Protein AF-A0A9P6ZWL8-F1 (afdb_monomer)

Foldseek 3Di:
DCVVVVVVVVVVVVVVVVPPDPPDDDPLPPQDAAAADAPPDPVCVVVLVVSLVVVCVSCVVQNVDPVSSVVSSVVRYD

pLDDT: mean 83.39, std 13.86, range [50.97, 97.31]

Sequence (78 aa):
QDQVFLHLSDTIDNLACNNRHPTSDDSKVKVREPDTFDGTEPRKLCAFFIQCKLNFQSKPRSFHTGRAKVNFAQSYLK

Solvent-accessible surface area (backbone atoms only — not comparable to full-atom values): 4844 Å² total; per-residue (Å²): 132,62,66,65,56,52,53,50,51,54,51,52,54,49,52,63,57,70,69,58,71,82,73,74,92,82,77,78,75,78,73,70,79,62,69,72,48,66,77,83,54,74,80,51,52,60,56,45,53,51,36,47,51,52,49,38,69,74,37,47,85,75,36,72,44,71,66,48,46,51,55,52,56,55,73,35,52,104

Secondary structure (DSSP, 8-state):
--HHHHHHHHHHHHHHHHT-----SS----PPPPPPB-SS-TTHHHHHHHHHHHHHHH-TTTT-SHHHHHHHHHTTB-

Radius of gyration: 16.53 Å; Cα contacts (8 Å, |Δi|>4): 38; chains: 1; bounding box: 46×25×35 Å

Nearest PDB structures (foldseek):
  7ao9-assembly1_D  TM=2.739E-01  e=3.383E+00  Homo sapiens
  7ao8-assembly1_A  TM=2.739E-01  e=3.383E+00  Homo sapiens

Structure (mmCIF, N/CA/C/O backbone):
data_AF-A0A9P6ZWL8-F1
#
_entry.id   AF-A0A9P6ZWL8-F1
#
loop_
_atom_site.group_PDB
_atom_site.id
_atom_site.type_symbol
_atom_site.label_atom_id
_atom_site.label_alt_id
_atom_site.label_comp_id
_atom_site.label_asym_id
_atom_site.label_entity_id
_atom_site.label_seq_id
_atom_site.pdbx_PDB_ins_code
_atom_site.Cartn_x
_atom_site.Cartn_y
_atom_site.Cartn_z
_atom_site.occupancy
_atom_site.B_iso_or_equiv
_atom_site.auth_seq_id
_atom_site.auth_comp_id
_atom_site.auth_asym_id
_atom_site.auth_atom_id
_atom_site.pdbx_PDB_model_num
ATOM 1 N N . GLN A 1 1 ? 36.157 -4.933 3.433 1.00 56.75 1 GLN A N 1
ATOM 2 C CA . GLN A 1 1 ? 35.846 -6.356 3.145 1.00 56.75 1 GLN A CA 1
ATOM 3 C C . GLN A 1 1 ? 34.443 -6.504 2.532 1.00 56.75 1 GLN A C 1
ATOM 5 O O . GLN A 1 1 ? 33.939 -7.612 2.412 1.00 56.75 1 GLN A O 1
ATOM 10 N N . ASP A 1 2 ? 33.841 -5.405 2.062 1.00 63.22 2 ASP A N 1
ATOM 11 C CA . ASP A 1 2 ? 32.386 -5.287 1.890 1.00 63.22 2 ASP A CA 1
ATOM 12 C C . ASP A 1 2 ? 31.916 -5.420 0.436 1.00 63.22 2 ASP A C 1
ATOM 14 O O . ASP A 1 2 ? 30.754 -5.721 0.182 1.00 63.22 2 ASP A O 1
ATOM 18 N N . GLN A 1 3 ? 32.820 -5.272 -0.539 1.00 64.62 3 GLN A N 1
ATOM 19 C CA . GLN A 1 3 ? 32.484 -5.446 -1.960 1.00 64.62 3 GLN A CA 1
ATOM 20 C C . GLN A 1 3 ? 32.149 -6.896 -2.319 1.00 64.62 3 GLN A C 1
ATOM 22 O O . GLN A 1 3 ? 31.272 -7.136 -3.144 1.00 64.62 3 GLN A O 1
ATOM 27 N N . VAL A 1 4 ? 32.818 -7.866 -1.689 1.00 77.88 4 VAL A N 1
ATOM 28 C CA . VAL A 1 4 ? 32.592 -9.293 -1.970 1.00 77.88 4 VAL A CA 1
ATOM 29 C C . VAL A 1 4 ? 31.197 -9.716 -1.512 1.00 77.88 4 VAL A C 1
ATOM 31 O O . VAL A 1 4 ? 30.526 -10.476 -2.203 1.00 77.88 4 VAL A O 1
ATOM 34 N N . PHE A 1 5 ? 30.735 -9.179 -0.380 1.00 79.50 5 PHE A N 1
ATOM 35 C CA . PHE A 1 5 ? 29.402 -9.459 0.145 1.00 79.50 5 PHE A CA 1
ATOM 36 C C . PHE A 1 5 ? 28.300 -8.865 -0.743 1.00 79.50 5 PHE A C 1
ATOM 38 O O . PHE A 1 5 ? 27.345 -9.563 -1.073 1.00 79.50 5 PHE A O 1
ATOM 45 N N . LEU A 1 6 ? 28.467 -7.614 -1.191 1.00 73.31 6 LEU A N 1
ATOM 46 C CA . LEU A 1 6 ? 27.520 -6.960 -2.102 1.00 73.31 6 LEU A CA 1
ATOM 47 C C . LEU A 1 6 ? 27.424 -7.695 -3.444 1.00 73.31 6 LEU A C 1
ATOM 49 O O . LEU A 1 6 ? 26.328 -8.005 -3.897 1.00 73.31 6 LEU A O 1
ATOM 53 N N . HIS A 1 7 ? 28.565 -8.072 -4.026 1.00 82.44 7 HIS A N 1
ATOM 54 C CA . HIS A 1 7 ? 28.594 -8.801 -5.293 1.00 82.44 7 HIS A CA 1
ATOM 55 C C . HIS A 1 7 ? 27.963 -10.195 -5.180 1.00 82.44 7 HIS A C 1
ATOM 57 O O . HIS A 1 7 ? 27.270 -10.648 -6.092 1.00 82.44 7 HIS A O 1
ATOM 63 N N . LEU A 1 8 ? 28.167 -10.878 -4.049 1.00 85.69 8 LEU A N 1
ATOM 64 C CA . LEU A 1 8 ? 27.536 -12.169 -3.801 1.00 85.69 8 LEU A CA 1
ATOM 65 C C . LEU A 1 8 ? 26.015 -12.028 -3.669 1.00 85.69 8 LEU A C 1
ATOM 67 O O . LEU A 1 8 ? 25.286 -12.819 -4.266 1.00 85.69 8 LEU A O 1
ATOM 71 N N . SER A 1 9 ? 25.545 -11.011 -2.943 1.00 83.69 9 SER A N 1
ATOM 72 C CA . SER A 1 9 ? 24.114 -10.740 -2.785 1.00 83.69 9 SER A CA 1
ATOM 73 C C . SER A 1 9 ? 23.455 -10.436 -4.135 1.00 83.69 9 SER A C 1
ATOM 75 O O . SER A 1 9 ? 22.466 -11.077 -4.485 1.00 83.69 9 SER A O 1
ATOM 77 N N . ASP A 1 10 ? 24.071 -9.572 -4.948 1.00 83.94 10 ASP A N 1
ATOM 78 C CA . ASP A 1 10 ? 23.587 -9.229 -6.293 1.00 83.94 10 ASP A CA 1
ATOM 79 C C . ASP A 1 10 ? 23.553 -10.442 -7.232 1.00 83.94 10 ASP A C 1
ATOM 81 O O . ASP A 1 10 ? 22.643 -10.595 -8.052 1.00 83.94 10 ASP A O 1
ATOM 85 N N . THR A 1 11 ? 24.541 -11.333 -7.119 1.00 86.25 11 THR A N 1
ATOM 86 C CA . THR A 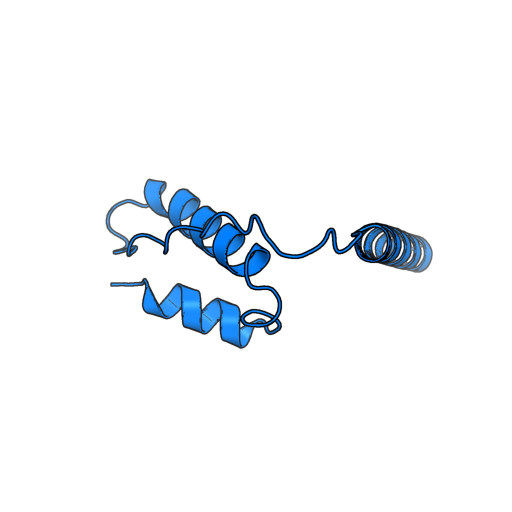1 11 ? 24.607 -12.548 -7.942 1.00 86.25 11 THR A CA 1
ATOM 87 C C . THR A 1 11 ? 23.494 -13.529 -7.567 1.00 86.25 11 THR A C 1
ATOM 89 O O . THR A 1 11 ? 22.864 -14.115 -8.450 1.00 86.25 11 THR A O 1
ATOM 92 N N . ILE A 1 12 ? 23.214 -13.688 -6.269 1.00 84.56 12 ILE A N 1
ATOM 93 C CA . ILE A 1 12 ? 22.137 -14.552 -5.765 1.00 84.56 12 ILE A CA 1
ATOM 94 C C . ILE A 1 12 ? 20.767 -13.997 -6.170 1.00 84.56 12 ILE A C 1
ATOM 96 O O . ILE A 1 12 ? 19.92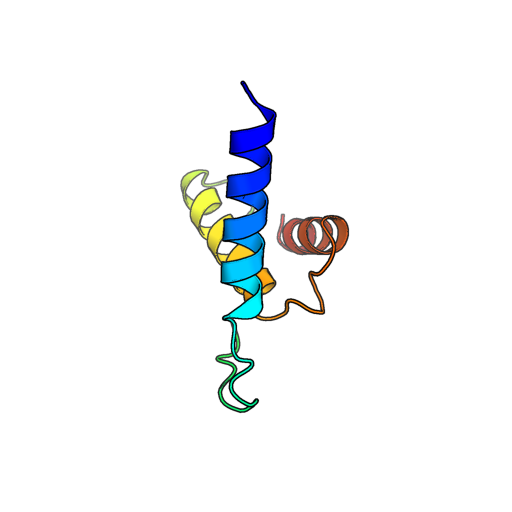3 -14.754 -6.657 1.00 84.56 12 ILE A O 1
ATOM 100 N N . ASP A 1 13 ? 20.561 -12.686 -6.039 1.00 81.94 13 ASP A N 1
ATOM 101 C CA . ASP A 1 13 ? 19.314 -12.029 -6.434 1.00 81.94 13 ASP A CA 1
ATOM 102 C C . ASP A 1 13 ? 19.066 -12.144 -7.947 1.00 81.94 13 ASP A C 1
ATOM 104 O O . ASP A 1 13 ? 17.950 -12.464 -8.374 1.00 81.94 13 ASP A O 1
ATOM 108 N N . ASN A 1 14 ? 20.107 -11.983 -8.771 1.00 79.62 14 ASN A N 1
ATOM 109 C CA . ASN A 1 14 ? 20.011 -12.176 -10.220 1.00 79.62 14 ASN A CA 1
ATOM 110 C C . ASN A 1 14 ? 19.718 -13.630 -10.606 1.00 79.62 14 ASN A C 1
ATOM 112 O O . ASN A 1 14 ? 18.876 -13.878 -11.472 1.00 79.62 14 ASN A O 1
ATOM 116 N N . LEU A 1 15 ? 20.361 -14.603 -9.955 1.00 79.12 15 LEU A N 1
ATOM 117 C CA . LEU A 1 15 ? 20.091 -16.023 -10.188 1.00 79.12 15 LEU A CA 1
ATOM 118 C C . LEU A 1 15 ? 18.633 -16.372 -9.847 1.00 79.12 15 LEU A C 1
ATOM 120 O O . LEU A 1 15 ? 17.953 -17.051 -10.620 1.00 79.12 15 LEU A O 1
ATOM 124 N N . ALA A 1 16 ? 18.134 -15.870 -8.715 1.00 75.75 16 ALA A N 1
ATOM 125 C CA . ALA A 1 16 ? 16.758 -16.081 -8.278 1.00 75.75 16 ALA A CA 1
ATOM 126 C C . ALA A 1 16 ? 1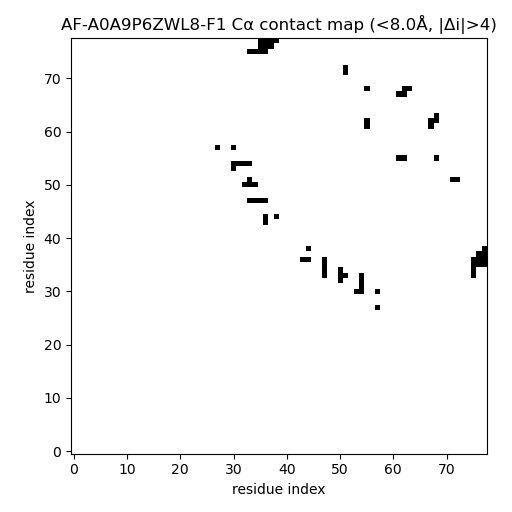5.731 -15.443 -9.230 1.00 75.75 16 ALA A C 1
ATOM 128 O O . ALA A 1 16 ? 14.635 -15.981 -9.406 1.00 75.75 16 ALA A O 1
ATOM 129 N N . CYS A 1 17 ? 16.075 -14.317 -9.862 1.00 71.00 17 CYS A N 1
ATOM 130 C CA . CYS A 1 17 ? 15.227 -13.668 -10.859 1.00 71.00 17 CYS A CA 1
ATOM 131 C C . CYS A 1 17 ? 15.235 -14.407 -12.203 1.00 71.00 17 CYS A C 1
ATOM 133 O O . CYS A 1 17 ? 14.168 -14.604 -12.785 1.00 71.00 17 CYS A O 1
ATOM 135 N N . ASN A 1 18 ? 16.401 -14.863 -12.668 1.00 67.25 18 ASN A N 1
ATOM 136 C CA . ASN A 1 18 ? 16.552 -15.516 -13.972 1.00 67.25 18 ASN A CA 1
ATOM 137 C C . ASN A 1 18 ? 15.943 -16.926 -14.014 1.00 67.25 18 ASN A C 1
ATOM 139 O O . ASN A 1 18 ? 15.429 -17.338 -15.049 1.00 67.25 18 ASN A O 1
ATOM 143 N N . ASN A 1 19 ? 15.921 -17.644 -12.885 1.00 65.31 19 ASN A N 1
ATOM 144 C CA . ASN A 1 19 ? 15.282 -18.962 -12.789 1.00 65.31 19 ASN A CA 1
ATOM 145 C C . ASN A 1 19 ? 13.754 -18.914 -12.622 1.00 65.31 19 ASN A C 1
ATOM 147 O O . ASN A 1 19 ? 13.113 -19.965 -12.538 1.00 65.31 19 ASN A O 1
ATOM 151 N N . ARG A 1 20 ? 13.129 -17.728 -12.601 1.00 62.25 20 ARG A N 1
ATOM 152 C CA . ARG A 1 20 ? 11.669 -17.629 -12.720 1.00 62.25 20 ARG A CA 1
ATOM 153 C C . ARG A 1 20 ? 11.275 -17.875 -14.166 1.00 62.25 20 ARG A C 1
ATOM 155 O O . ARG A 1 20 ? 11.070 -16.946 -14.939 1.00 62.25 20 ARG A O 1
ATOM 162 N N . HIS A 1 21 ? 11.137 -19.149 -14.506 1.00 54.94 21 HIS A N 1
ATOM 163 C CA . HIS A 1 21 ? 10.417 -19.574 -15.692 1.00 54.94 21 HIS A CA 1
ATOM 164 C C . HIS A 1 21 ? 9.044 -18.876 -15.690 1.00 54.94 21 HIS A C 1
ATOM 166 O O . HIS A 1 21 ? 8.275 -19.070 -14.742 1.00 54.94 21 HIS A O 1
ATOM 172 N N . PRO A 1 22 ? 8.692 -18.066 -16.704 1.00 52.88 22 PRO A N 1
ATOM 173 C CA . PRO A 1 22 ? 7.314 -17.662 -16.898 1.00 52.88 22 PRO A CA 1
ATOM 174 C C . PRO A 1 22 ? 6.597 -18.906 -17.416 1.00 52.88 22 PRO A C 1
ATOM 176 O O . PRO A 1 22 ? 6.536 -19.159 -18.616 1.00 52.88 22 PRO A O 1
ATOM 179 N N . THR A 1 23 ? 6.172 -19.788 -16.512 1.00 50.97 23 THR A N 1
ATOM 180 C CA . THR A 1 23 ? 5.211 -20.818 -16.888 1.00 50.97 23 THR A CA 1
ATOM 181 C C . THR A 1 23 ? 3.961 -20.093 -17.365 1.00 50.97 23 THR A C 1
ATOM 183 O O . THR A 1 23 ? 3.493 -19.137 -16.747 1.00 50.97 23 THR A O 1
ATOM 186 N N . SER A 1 24 ? 3.541 -20.511 -18.551 1.00 51.03 24 SER A N 1
ATOM 187 C CA . SER A 1 24 ? 2.458 -19.975 -19.358 1.00 51.03 24 SER A CA 1
ATOM 188 C C . SER A 1 24 ? 1.238 -19.540 -18.533 1.00 51.03 24 SER A C 1
ATOM 190 O O . SER A 1 24 ? 0.842 -20.207 -17.576 1.00 51.03 24 SER A O 1
ATOM 192 N N . ASP A 1 25 ? 0.672 -18.396 -18.917 1.00 60.81 25 ASP A N 1
ATOM 193 C CA . ASP A 1 25 ? -0.658 -17.930 -18.527 1.00 60.81 25 ASP A CA 1
ATOM 194 C C . ASP A 1 25 ? -1.685 -19.068 -18.662 1.00 60.81 25 ASP A C 1
ATOM 196 O O . ASP A 1 25 ? -1.884 -19.536 -19.774 1.00 60.81 25 ASP A O 1
ATOM 200 N N . ASP A 1 26 ? -2.311 -19.506 -17.558 1.00 51.59 26 ASP A N 1
ATOM 201 C CA . ASP A 1 26 ? -3.780 -19.712 -17.505 1.00 51.59 26 ASP A CA 1
ATOM 202 C C . ASP A 1 26 ? -4.357 -20.196 -16.162 1.00 51.59 26 ASP A C 1
ATOM 204 O O . ASP A 1 26 ? -5.555 -20.439 -16.033 1.00 51.59 26 ASP A O 1
ATOM 208 N N . SER A 1 27 ? -3.564 -20.259 -15.092 1.00 51.62 27 SER A N 1
ATOM 209 C CA . SER A 1 27 ? -4.106 -20.461 -13.740 1.00 51.62 27 SER A CA 1
ATOM 210 C C . SER A 1 27 ? -3.623 -19.381 -12.778 1.00 51.62 27 SER A C 1
ATOM 212 O O . SER A 1 27 ? -3.081 -19.660 -11.707 1.00 51.62 27 SER A O 1
ATOM 214 N N . LYS A 1 28 ? -3.791 -18.107 -13.153 1.00 59.72 28 LYS A N 1
ATOM 215 C CA . LYS A 1 28 ? -3.635 -17.002 -12.200 1.00 59.72 28 LYS A CA 1
ATOM 216 C C . LYS A 1 28 ? -4.781 -17.088 -11.198 1.00 59.72 28 LYS A C 1
ATOM 218 O O . LYS A 1 28 ? -5.853 -16.535 -11.432 1.00 59.72 28 LYS A O 1
ATOM 223 N N . VAL A 1 29 ? -4.558 -17.790 -10.084 1.00 60.75 29 VAL A N 1
ATOM 224 C CA . VAL A 1 29 ? -5.437 -17.715 -8.912 1.00 60.75 29 VAL A CA 1
ATOM 225 C C . VAL A 1 29 ? -5.619 -16.234 -8.607 1.00 60.75 29 VAL A C 1
ATOM 227 O O . VAL A 1 29 ? -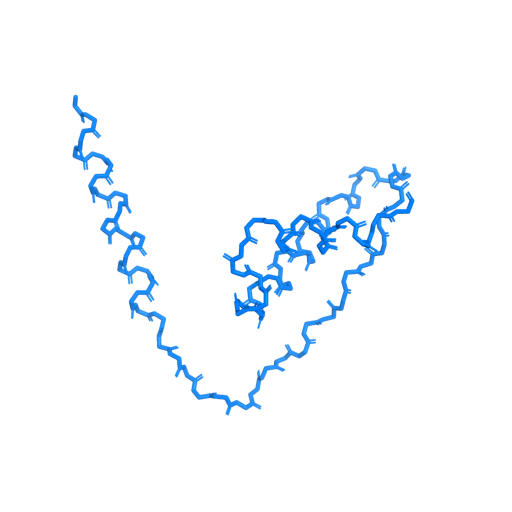4.657 -15.516 -8.326 1.00 60.75 29 VAL A O 1
ATOM 230 N N . LYS A 1 30 ? -6.852 -15.756 -8.770 1.00 70.31 30 LYS A N 1
ATOM 231 C CA . LYS A 1 30 ? -7.194 -14.348 -8.607 1.00 70.31 30 LYS A CA 1
ATOM 232 C C . LYS A 1 30 ? -6.993 -14.023 -7.131 1.00 70.31 30 LYS A C 1
ATOM 234 O O . LYS A 1 30 ? -7.792 -14.430 -6.292 1.00 70.31 30 LYS A O 1
ATOM 239 N N . VAL A 1 31 ? -5.875 -13.375 -6.805 1.00 80.50 31 VAL A N 1
ATOM 240 C CA . VAL A 1 31 ? -5.584 -12.976 -5.426 1.00 80.50 31 VAL A CA 1
ATOM 241 C C . VAL A 1 31 ? -6.707 -12.052 -4.968 1.00 80.50 31 VAL A C 1
ATOM 243 O O . VAL A 1 31 ? -7.028 -11.078 -5.652 1.00 80.50 31 VAL A O 1
ATOM 246 N N . ARG A 1 32 ? -7.332 -12.405 -3.841 1.00 82.88 32 ARG A N 1
ATOM 247 C CA . ARG A 1 32 ? -8.367 -11.594 -3.200 1.00 82.88 32 ARG A CA 1
ATOM 248 C C . ARG A 1 32 ? -7.776 -10.229 -2.835 1.00 82.88 32 ARG A C 1
ATOM 250 O O . ARG A 1 32 ? -6.620 -10.134 -2.412 1.00 82.88 32 ARG A O 1
ATOM 257 N N . GLU A 1 33 ? -8.562 -9.177 -3.026 1.00 87.50 33 GLU A N 1
ATOM 258 C CA . GLU A 1 33 ? -8.172 -7.834 -2.601 1.00 87.50 33 GLU A CA 1
ATOM 259 C C . GLU A 1 33 ? -7.970 -7.782 -1.076 1.00 87.50 33 GLU A C 1
ATOM 261 O O . GLU A 1 33 ? -8.608 -8.558 -0.356 1.00 87.50 33 GLU A O 1
ATOM 266 N N . PRO A 1 34 ? -7.054 -6.934 -0.572 1.00 90.25 34 PRO A N 1
ATOM 267 C CA . PRO A 1 34 ? -6.849 -6.783 0.862 1.00 90.25 34 PRO A CA 1
ATOM 268 C C . PRO A 1 34 ? -8.122 -6.328 1.573 1.00 90.25 34 PRO A C 1
ATOM 270 O O . PRO A 1 34 ?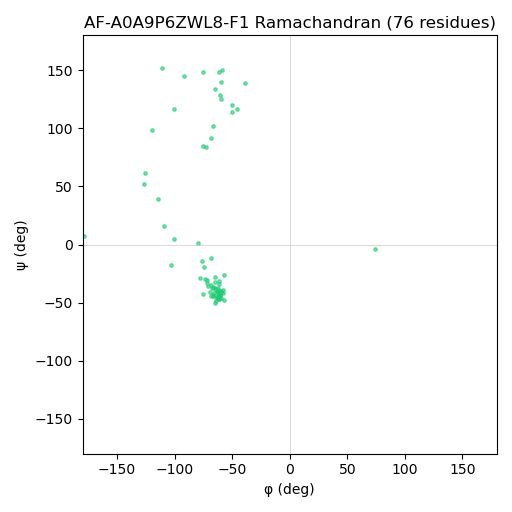 -8.931 -5.586 1.018 1.00 90.25 34 PRO A O 1
ATOM 273 N N . ASP A 1 35 ? -8.271 -6.727 2.830 1.00 90.81 35 ASP A N 1
ATOM 274 C CA . ASP A 1 35 ? -9.273 -6.131 3.702 1.00 90.81 35 ASP A CA 1
ATOM 275 C C . ASP A 1 35 ? -8.792 -4.736 4.141 1.00 90.81 35 ASP A C 1
ATOM 277 O O . ASP A 1 35 ? -7.590 -4.490 4.284 1.00 90.81 35 ASP A O 1
ATOM 281 N N . THR A 1 36 ? -9.724 -3.806 4.359 1.00 93.88 36 THR A N 1
ATOM 282 C CA . THR A 1 36 ? -9.379 -2.462 4.837 1.00 93.88 36 THR A CA 1
ATOM 283 C C . THR A 1 36 ? -8.792 -2.528 6.249 1.00 93.88 36 THR A C 1
ATOM 285 O O . THR A 1 36 ? -9.361 -3.176 7.129 1.00 93.88 36 THR A O 1
ATOM 288 N N . PHE A 1 37 ? -7.684 -1.828 6.485 1.00 94.06 37 PHE A N 1
ATOM 289 C CA . PHE A 1 37 ? -7.075 -1.687 7.803 1.00 94.06 37 PHE A CA 1
ATOM 290 C C . PHE A 1 37 ? -7.438 -0.328 8.411 1.00 94.06 37 PHE A C 1
ATOM 292 O O . PHE A 1 37 ? -7.066 0.717 7.884 1.00 94.06 37 PHE A O 1
ATOM 299 N N . ASP A 1 38 ? -8.164 -0.348 9.527 1.00 93.19 38 ASP A N 1
ATOM 300 C CA . ASP A 1 38 ? -8.670 0.842 10.231 1.00 93.19 38 ASP A CA 1
ATOM 301 C C . ASP A 1 38 ? -7.830 1.232 11.463 1.00 93.19 38 ASP A C 1
ATOM 303 O O . ASP A 1 38 ? -8.196 2.127 12.219 1.00 93.19 38 ASP A O 1
ATOM 307 N N . GLY A 1 39 ? -6.714 0.539 11.713 1.00 90.69 39 GLY A N 1
ATOM 308 C CA . GLY A 1 39 ? -5.839 0.821 12.852 1.00 90.69 39 GLY A CA 1
ATOM 309 C C . GLY A 1 39 ? -6.364 0.371 14.220 1.00 90.69 39 GLY A C 1
ATOM 310 O O . GLY A 1 39 ? -5.626 0.478 15.198 1.00 90.69 39 GLY A O 1
ATOM 311 N N . THR A 1 40 ? -7.584 -0.168 14.318 1.00 92.75 40 THR A N 1
ATOM 312 C CA . THR A 1 40 ? -8.205 -0.527 15.609 1.00 92.75 40 THR A CA 1
ATOM 313 C C . THR A 1 40 ? -7.556 -1.745 16.262 1.00 92.75 40 THR A C 1
ATOM 315 O O . THR A 1 40 ? -7.391 -1.805 17.480 1.00 92.75 40 THR A O 1
ATOM 318 N N . GLU A 1 41 ? -7.137 -2.710 15.444 1.00 93.00 41 GLU A N 1
ATOM 319 C CA . GLU A 1 41 ? -6.526 -3.957 15.888 1.00 93.00 41 GLU A CA 1
ATOM 320 C C . GLU A 1 41 ? -5.101 -4.102 15.333 1.00 93.00 41 GLU A C 1
ATOM 322 O O . GLU A 1 41 ? -4.910 -4.606 14.221 1.00 93.00 41 GLU A O 1
ATOM 327 N N . PRO A 1 42 ? -4.059 -3.769 16.116 1.00 88.69 42 PRO A N 1
ATOM 328 C CA . PRO A 1 42 ? -2.664 -3.860 15.671 1.00 88.69 42 PRO A CA 1
ATOM 329 C C . PRO A 1 42 ? -2.248 -5.258 15.195 1.00 88.69 42 PRO A C 1
ATOM 331 O O . PRO A 1 42 ? -1.372 -5.401 14.346 1.00 88.69 42 PRO A O 1
ATOM 334 N N . ARG A 1 43 ? -2.905 -6.313 15.696 1.00 90.31 43 ARG A N 1
ATOM 335 C CA . ARG A 1 43 ? -2.661 -7.703 15.273 1.00 90.31 43 ARG A CA 1
ATOM 336 C C . ARG A 1 43 ? -3.029 -7.941 13.802 1.00 90.31 43 ARG A C 1
ATOM 338 O O . ARG A 1 43 ? -2.405 -8.780 13.156 1.00 90.31 43 ARG A O 1
ATOM 345 N N . LYS A 1 44 ? -3.987 -7.182 13.256 1.00 90.75 44 LYS A N 1
ATOM 346 C CA . LYS A 1 44 ? -4.404 -7.262 11.846 1.00 90.75 44 LYS A CA 1
ATOM 347 C C . LYS A 1 44 ? -3.418 -6.586 10.892 1.00 90.75 44 LYS A C 1
ATOM 349 O O . LYS A 1 44 ? -3.448 -6.878 9.700 1.00 90.75 44 LYS A O 1
ATOM 354 N N . LEU A 1 45 ? -2.490 -5.768 11.397 1.00 92.81 45 LEU A N 1
ATOM 355 C CA . LEU A 1 45 ? -1.483 -5.092 10.575 1.00 92.81 45 LEU A CA 1
ATOM 356 C C . LEU A 1 45 ? -0.599 -6.090 9.810 1.00 92.81 45 LEU A C 1
ATOM 358 O O . LEU A 1 45 ? -0.307 -5.904 8.630 1.00 92.81 45 LEU A O 1
ATOM 362 N N . CYS A 1 46 ? -0.206 -7.185 10.466 1.00 93.00 46 CYS A N 1
ATOM 363 C CA . CYS A 1 46 ? 0.581 -8.236 9.824 1.00 93.00 46 CYS A CA 1
ATOM 364 C C . CYS A 1 46 ? -0.200 -8.895 8.674 1.00 93.00 46 CYS A C 1
ATOM 366 O O . CYS A 1 46 ? 0.327 -9.050 7.571 1.00 93.00 46 CYS A O 1
ATOM 368 N N . ALA A 1 47 ? -1.480 -9.208 8.899 1.00 93.00 47 ALA A N 1
ATOM 369 C CA . ALA A 1 47 ? -2.352 -9.777 7.874 1.00 93.00 47 ALA A CA 1
ATOM 370 C C . ALA A 1 47 ? -2.523 -8.823 6.680 1.00 93.00 47 ALA A C 1
ATOM 372 O O . ALA A 1 47 ? -2.378 -9.246 5.533 1.00 93.00 47 ALA A O 1
ATOM 373 N N . PHE A 1 48 ? -2.728 -7.532 6.947 1.00 94.56 48 PHE A N 1
ATOM 374 C CA . PHE A 1 48 ? -2.815 -6.490 5.927 1.00 94.56 48 PHE A CA 1
ATOM 375 C C . PHE A 1 48 ? -1.556 -6.428 5.042 1.00 94.56 48 PHE A C 1
ATOM 377 O O . PHE A 1 48 ? -1.648 -6.455 3.810 1.00 94.56 48 PHE A O 1
ATOM 384 N N . PHE A 1 49 ? -0.359 -6.433 5.640 1.00 93.94 49 PHE A N 1
ATOM 385 C CA . PHE A 1 49 ? 0.889 -6.434 4.871 1.00 93.94 49 PHE A CA 1
ATOM 386 C C . PHE A 1 49 ? 1.081 -7.707 4.041 1.00 93.94 49 PHE A C 1
ATOM 388 O O . PHE A 1 49 ? 1.553 -7.627 2.902 1.00 93.94 49 PHE A O 1
ATOM 395 N N . ILE A 1 50 ? 0.697 -8.873 4.569 1.00 93.19 50 ILE A N 1
ATOM 396 C CA . ILE A 1 50 ? 0.744 -10.139 3.823 1.00 93.19 50 ILE A CA 1
ATOM 397 C C . ILE A 1 50 ? -0.184 -10.068 2.602 1.00 93.19 50 ILE A C 1
ATOM 399 O O . ILE A 1 50 ? 0.245 -10.393 1.494 1.00 93.19 50 ILE A O 1
ATOM 403 N N . GLN A 1 51 ? -1.415 -9.579 2.769 1.00 94.19 51 GLN A N 1
ATOM 404 C CA . GLN A 1 51 ? -2.374 -9.405 1.672 1.00 94.19 51 GLN A CA 1
ATOM 405 C C . GLN A 1 51 ? -1.858 -8.427 0.601 1.00 94.19 51 GLN A C 1
ATOM 407 O O . GLN A 1 51 ? -1.957 -8.709 -0.599 1.00 94.19 51 GLN A O 1
ATOM 412 N N . CYS A 1 52 ? -1.240 -7.314 1.009 1.00 94.25 52 CYS A N 1
ATOM 413 C CA . CYS A 1 52 ? -0.600 -6.372 0.087 1.00 94.25 52 CYS A CA 1
ATOM 414 C C . CYS A 1 52 ? 0.542 -7.038 -0.693 1.00 94.25 52 CYS A C 1
ATOM 416 O O . CYS A 1 52 ? 0.602 -6.946 -1.919 1.00 94.25 52 CYS A O 1
ATOM 418 N N . LYS A 1 53 ? 1.424 -7.772 -0.003 1.00 93.69 53 LYS A N 1
ATOM 419 C CA . LYS A 1 53 ? 2.557 -8.473 -0.623 1.00 93.69 53 LYS A CA 1
ATOM 420 C C . LYS A 1 53 ? 2.098 -9.504 -1.655 1.00 93.69 53 LYS A C 1
ATOM 422 O O . LYS A 1 53 ? 2.666 -9.545 -2.747 1.00 93.69 53 L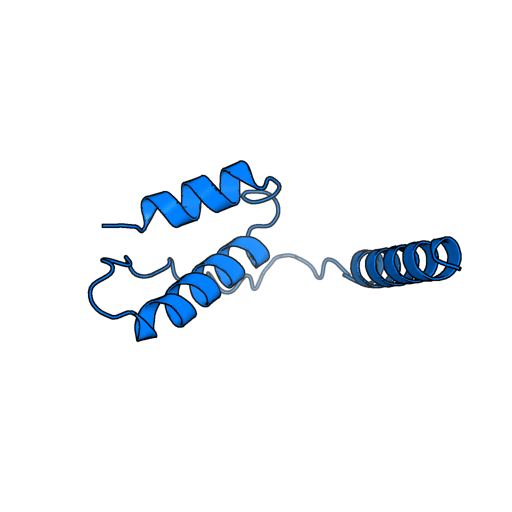YS A O 1
ATOM 427 N N . LEU A 1 54 ? 1.060 -10.281 -1.345 1.00 93.75 54 LEU A N 1
ATOM 428 C CA . LEU A 1 54 ? 0.467 -11.238 -2.282 1.00 93.75 54 LEU A CA 1
ATOM 429 C C . LEU A 1 54 ? -0.071 -10.534 -3.536 1.00 93.75 54 LEU A C 1
ATOM 431 O O . LEU A 1 54 ? 0.196 -10.971 -4.658 1.00 93.75 54 LEU A O 1
ATOM 435 N N . ASN A 1 55 ? -0.752 -9.397 -3.372 1.00 92.75 55 ASN A N 1
ATOM 436 C CA . ASN A 1 55 ? -1.230 -8.596 -4.500 1.00 92.75 55 ASN A CA 1
ATOM 437 C C . ASN A 1 55 ? -0.070 -8.084 -5.370 1.00 92.75 55 ASN A C 1
ATOM 439 O O . ASN A 1 55 ? -0.117 -8.227 -6.595 1.00 92.75 55 ASN A O 1
ATOM 443 N N . PHE A 1 56 ? 1.010 -7.590 -4.757 1.00 93.06 56 PHE A N 1
ATOM 444 C CA . PHE A 1 56 ? 2.198 -7.117 -5.476 1.00 93.06 56 PHE A CA 1
ATOM 445 C C . PHE A 1 56 ? 2.887 -8.217 -6.283 1.00 93.06 56 PHE A C 1
ATOM 447 O O . PHE A 1 56 ? 3.313 -7.980 -7.412 1.00 93.06 56 PHE A O 1
ATOM 454 N N . GLN A 1 57 ? 2.971 -9.423 -5.722 1.00 90.56 57 GLN A N 1
ATOM 455 C CA . GLN A 1 57 ? 3.573 -10.580 -6.384 1.00 90.56 57 GLN A CA 1
ATOM 456 C C . GLN A 1 57 ? 2.698 -11.126 -7.517 1.00 90.56 57 GLN A C 1
ATOM 458 O O . GLN A 1 57 ? 3.232 -11.574 -8.527 1.00 90.56 57 GLN A O 1
ATOM 463 N N . SER A 1 58 ? 1.370 -11.051 -7.381 1.00 89.88 58 SER A N 1
ATOM 464 C CA . SER A 1 58 ? 0.433 -11.519 -8.414 1.00 89.88 58 SER A CA 1
ATOM 465 C C . SER A 1 58 ? 0.359 -10.605 -9.641 1.00 89.88 58 SER A C 1
ATOM 467 O O . SER A 1 58 ? 0.100 -11.071 -10.750 1.00 89.88 58 SER A O 1
ATOM 469 N N . LYS A 1 59 ? 0.599 -9.298 -9.458 1.00 89.12 59 LYS A N 1
ATOM 470 C CA . LYS A 1 59 ? 0.509 -8.273 -10.511 1.00 89.12 59 LYS A CA 1
ATOM 471 C C . LYS A 1 59 ? 1.819 -7.475 -10.601 1.00 89.12 59 LYS A C 1
ATOM 473 O O . LYS A 1 59 ? 1.810 -6.255 -10.417 1.00 89.12 59 LYS A O 1
ATOM 478 N N . PRO A 1 60 ? 2.958 -8.121 -10.918 1.00 87.94 60 PRO A N 1
ATOM 479 C CA . PRO A 1 60 ? 4.268 -7.469 -10.884 1.00 87.94 60 PRO A CA 1
ATOM 480 C C . PRO A 1 60 ? 4.360 -6.285 -11.855 1.00 87.94 60 PRO A C 1
ATOM 482 O O . PRO A 1 60 ? 5.010 -5.292 -11.545 1.00 87.94 60 PRO A O 1
ATOM 485 N N . ARG A 1 61 ? 3.649 -6.343 -12.994 1.00 90.56 61 ARG A N 1
ATOM 486 C CA . ARG A 1 61 ? 3.564 -5.230 -13.955 1.00 90.56 61 ARG A CA 1
ATOM 487 C C . ARG A 1 61 ? 2.827 -4.010 -13.394 1.00 90.56 61 ARG A C 1
ATOM 489 O O . ARG A 1 61 ? 3.227 -2.895 -13.689 1.00 90.56 61 ARG A O 1
ATOM 496 N N . SER A 1 62 ? 1.786 -4.198 -12.582 1.00 89.12 62 SER A N 1
ATOM 497 C CA . SER A 1 62 ? 1.030 -3.091 -11.968 1.00 89.12 62 SER A CA 1
ATOM 498 C C . SER A 1 62 ? 1.760 -2.485 -10.768 1.00 89.12 62 SER A C 1
ATOM 500 O O . SER A 1 62 ? 1.621 -1.299 -10.490 1.00 89.12 62 SER A O 1
ATOM 502 N N . PHE A 1 63 ? 2.570 -3.285 -10.071 1.00 92.88 63 PHE A N 1
ATOM 503 C CA . PHE A 1 63 ? 3.269 -2.895 -8.845 1.00 92.88 63 PHE A CA 1
ATOM 504 C C . PHE A 1 63 ? 4.791 -2.875 -9.015 1.00 92.88 63 PHE A C 1
ATOM 506 O O . PHE A 1 63 ? 5.537 -3.265 -8.116 1.00 92.88 63 PHE A O 1
ATOM 513 N N . HIS A 1 64 ? 5.259 -2.413 -10.176 1.00 90.81 64 HIS A N 1
ATOM 514 C CA . HIS A 1 64 ? 6.685 -2.369 -10.508 1.00 90.81 64 HIS A CA 1
ATOM 515 C C . HIS A 1 64 ? 7.449 -1.248 -9.779 1.00 90.81 64 HIS A C 1
ATOM 517 O O . HIS A 1 64 ? 8.667 -1.324 -9.646 1.00 90.81 64 HIS A O 1
ATOM 523 N N . THR A 1 65 ? 6.755 -0.224 -9.261 1.00 95.38 65 THR A N 1
ATOM 524 C CA . THR A 1 65 ? 7.365 0.874 -8.489 1.00 95.38 65 THR A CA 1
ATOM 525 C C . THR A 1 65 ? 6.974 0.832 -7.016 1.00 95.38 65 THR A C 1
ATOM 527 O O . THR A 1 65 ? 5.877 0.400 -6.656 1.00 95.38 65 THR A O 1
ATOM 530 N N . GLY A 1 66 ? 7.847 1.358 -6.149 1.00 95.19 66 GLY A N 1
ATOM 531 C CA . GLY A 1 66 ? 7.514 1.584 -4.738 1.00 95.19 66 GLY A CA 1
ATOM 532 C C . GLY A 1 66 ? 6.292 2.493 -4.569 1.00 95.19 66 GLY A C 1
ATOM 533 O O . GLY A 1 66 ? 5.421 2.197 -3.760 1.00 95.19 66 GLY A O 1
ATOM 534 N N . ARG A 1 67 ? 6.161 3.531 -5.406 1.00 97.00 67 ARG A N 1
ATOM 535 C CA . ARG A 1 67 ? 5.007 4.444 -5.402 1.00 97.00 67 ARG A CA 1
ATOM 536 C C . ARG A 1 67 ? 3.686 3.717 -5.666 1.00 97.00 67 ARG A C 1
ATOM 538 O O . ARG A 1 67 ? 2.727 3.939 -4.940 1.00 97.00 67 ARG A O 1
ATOM 545 N N . ALA A 1 68 ? 3.635 2.830 -6.662 1.00 95.06 68 ALA A N 1
ATOM 546 C CA . ALA A 1 68 ? 2.428 2.055 -6.956 1.00 95.06 68 ALA A CA 1
ATOM 547 C C . ALA A 1 68 ? 2.036 1.137 -5.786 1.00 95.06 68 ALA A C 1
ATOM 549 O O . ALA A 1 68 ? 0.857 1.027 -5.459 1.00 95.06 68 ALA A O 1
ATOM 550 N N . LYS A 1 69 ? 3.025 0.523 -5.122 1.00 96.12 69 LYS A N 1
ATOM 551 C CA . LYS A 1 69 ? 2.802 -0.308 -3.927 1.00 96.12 69 LYS A CA 1
ATOM 552 C C . LYS A 1 69 ? 2.255 0.507 -2.755 1.00 96.12 69 LYS A C 1
ATOM 554 O O . LYS A 1 69 ? 1.295 0.082 -2.122 1.00 96.12 69 LYS A O 1
ATOM 559 N N . VAL A 1 70 ? 2.846 1.674 -2.488 1.00 96.88 70 VAL A N 1
ATOM 560 C CA . VAL A 1 70 ? 2.415 2.574 -1.406 1.00 96.88 70 VAL A CA 1
ATOM 561 C C . VAL A 1 70 ? 1.005 3.094 -1.665 1.00 96.88 70 VAL A C 1
ATOM 563 O O . VAL A 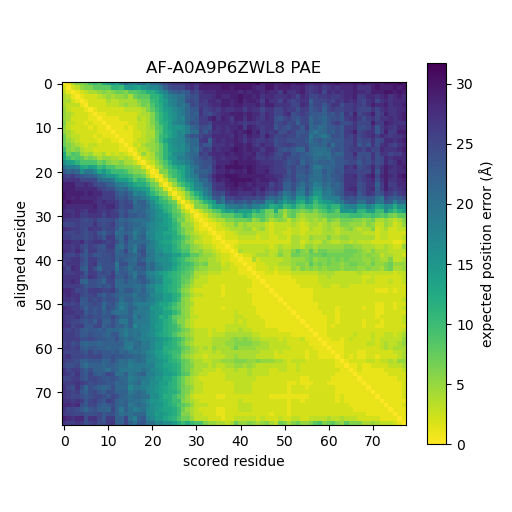1 70 ? 0.158 2.963 -0.791 1.00 96.88 70 VAL A O 1
ATOM 566 N N . ASN A 1 71 ? 0.724 3.596 -2.870 1.00 97.31 71 ASN A N 1
ATOM 567 C CA . ASN A 1 71 ? -0.604 4.103 -3.228 1.00 97.31 71 ASN A CA 1
ATOM 568 C C . ASN A 1 71 ? -1.684 3.025 -3.096 1.00 97.31 71 ASN A C 1
ATOM 570 O O . ASN A 1 71 ? -2.780 3.306 -2.623 1.00 97.31 71 ASN A O 1
ATOM 574 N N . PHE A 1 72 ? -1.368 1.790 -3.494 1.00 95.44 72 PHE A N 1
ATOM 575 C CA . PHE A 1 72 ? -2.274 0.665 -3.317 1.00 95.44 72 PHE A CA 1
ATOM 576 C C . PHE A 1 72 ? -2.502 0.350 -1.846 1.00 95.44 72 PHE A C 1
ATOM 578 O O . PHE A 1 72 ? -3.643 0.280 -1.434 1.00 95.44 72 PHE A O 1
ATOM 585 N N . ALA A 1 73 ? -1.459 0.207 -1.026 1.00 95.75 73 ALA A N 1
ATOM 586 C CA . ALA A 1 73 ? -1.661 -0.026 0.405 1.00 95.75 73 ALA A CA 1
ATOM 587 C C . ALA A 1 73 ? -2.487 1.109 1.043 1.00 95.75 73 ALA A C 1
ATOM 589 O O . ALA A 1 73 ? -3.417 0.849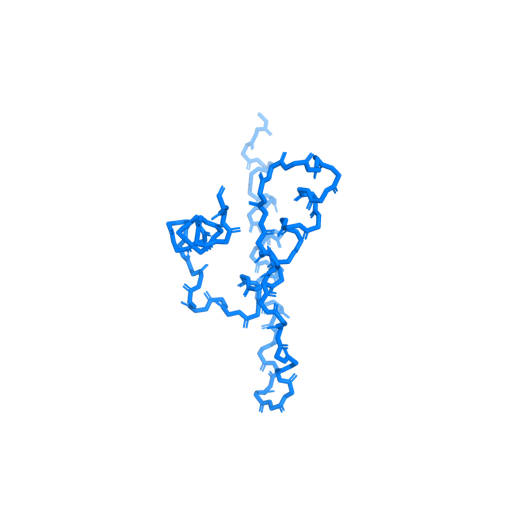 1.799 1.00 95.75 73 ALA A O 1
ATOM 590 N N . GLN A 1 74 ? -2.210 2.360 0.667 1.00 96.12 74 GLN A N 1
ATOM 591 C CA . GLN A 1 74 ? -2.927 3.533 1.157 1.00 96.12 74 GLN A CA 1
ATOM 592 C C . GLN A 1 74 ? -4.420 3.524 0.795 1.00 96.12 74 GLN A C 1
ATOM 594 O O . GLN A 1 74 ? -5.225 3.971 1.606 1.00 96.12 74 GLN A O 1
ATOM 599 N N . SER A 1 75 ? -4.824 2.987 -0.365 1.00 95.75 75 SER A N 1
ATOM 600 C CA . SER A 1 75 ? -6.247 2.921 -0.743 1.00 95.75 75 SER A CA 1
ATOM 601 C C . SER A 1 75 ? -7.076 1.954 0.109 1.00 95.75 75 SER A C 1
ATOM 603 O O . SER A 1 75 ? -8.299 1.969 0.016 1.00 95.75 75 SER A O 1
ATOM 605 N N . TYR A 1 76 ? -6.428 1.109 0.915 1.00 94.94 76 TYR A N 1
ATOM 606 C CA . TYR A 1 76 ? -7.068 0.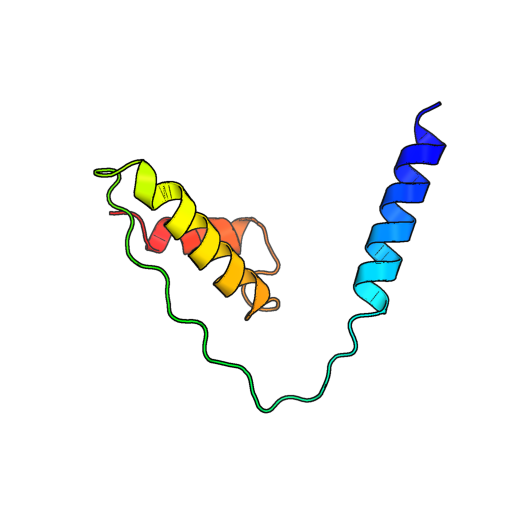169 1.841 1.00 94.94 76 TYR A CA 1
ATOM 607 C C . TYR A 1 76 ? -6.877 0.577 3.308 1.00 94.94 76 TYR A C 1
ATOM 609 O O . TYR A 1 76 ? -7.101 -0.236 4.202 1.00 94.94 76 TYR A O 1
ATOM 617 N N . LEU A 1 77 ? -6.476 1.820 3.573 1.00 94.31 77 LEU A N 1
ATOM 618 C CA . LEU A 1 77 ? -6.513 2.401 4.914 1.00 94.31 77 LEU A CA 1
ATOM 619 C C . LEU A 1 77 ? -7.844 3.138 5.116 1.00 94.31 77 LEU A C 1
ATOM 621 O O . LEU A 1 77 ? -8.379 3.706 4.161 1.00 94.31 77 LEU A O 1
ATOM 625 N N . LYS A 1 78 ? -8.383 3.101 6.339 1.00 88.31 78 LYS A N 1
ATOM 626 C CA . LYS A 1 78 ? -9.625 3.790 6.724 1.00 88.31 78 LYS A CA 1
ATOM 627 C C . LYS A 1 78 ? -9.372 4.981 7.634 1.00 88.31 78 LYS A C 1
ATOM 629 O O . LYS A 1 78 ? -8.409 4.907 8.427 1.00 88.31 78 LYS A O 1
#

Organism: NCBI:txid48579

Mean predicted aligned error: 13.0 Å